Protein AF-A0AAV9QMU7-F1 (afdb_monomer_lite)

pLDDT: mean 74.19, std 13.38, range [47.34, 92.69]

Radius of gyration: 15.11 Å; chains: 1; bounding box: 45×39×21 Å

Foldseek 3Di:
DLVVQLLVQLCVLDVQDDSVQCVVCVPPLQSQLVVCCVSVVHDSVVSSVSSVVSSVVSVVVVVVPPPPPPPPDD

Secondary structure (DSSP, 8-state):
-HHHHHHHHHHHH-TTS-HHHHHHTTT-HHHHHHHHHHHHT--HHHHHHHHHHHHHHHHHHHHHTS--------

InterPro domains:
  IPR036629 YjbJ superfamily [G3DSA:1.10.1470.10] (4-60)
  IPR036629 YjbJ superfamily [SSF69047] (6-57)

Organism: NCBI:txid1690605

Structure (mmCIF, N/CA/C/O backbone):
data_AF-A0AAV9QMU7-F1
#
_entry.id   AF-A0AAV9QMU7-F1
#
loop_
_atom_site.group_PDB
_atom_site.id
_atom_site.type_symbol
_atom_site.label_atom_id
_atom_site.label_alt_id
_atom_site.label_comp_id
_atom_site.label_asym_id
_atom_site.label_entity_id
_atom_site.label_seq_id
_atom_site.pdbx_PDB_ins_code
_atom_site.Cartn_x
_atom_site.Cartn_y
_atom_site.Cartn_z
_atom_site.occupancy
_atom_site.B_iso_or_equiv
_atom_site.auth_seq_id
_atom_site.auth_comp_id
_atom_site.auth_asym_id
_atom_site.auth_atom_id
_atom_site.pdbx_PDB_model_num
ATOM 1 N N . MET A 1 1 ? 13.464 -9.983 -14.323 1.00 53.44 1 MET A N 1
ATOM 2 C CA . MET A 1 1 ? 12.419 -10.803 -13.660 1.00 53.44 1 MET A CA 1
ATOM 3 C C . MET A 1 1 ? 12.212 -10.471 -12.175 1.00 53.44 1 MET A C 1
ATOM 5 O O . MET A 1 1 ? 11.284 -11.012 -11.592 1.00 53.44 1 MET A O 1
ATOM 9 N N . ALA A 1 2 ? 12.980 -9.560 -11.560 1.00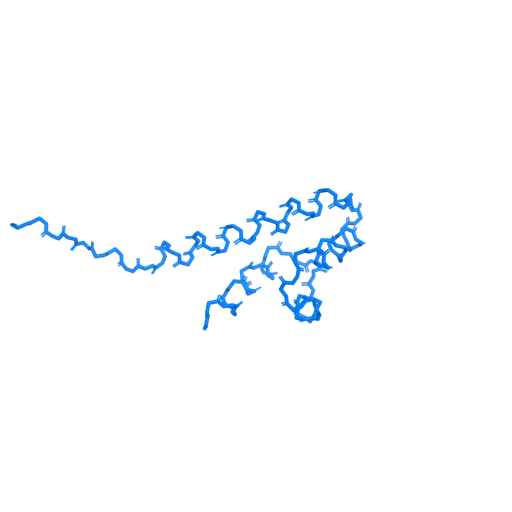 53.78 2 ALA A N 1
ATOM 10 C CA . ALA A 1 2 ? 12.782 -9.176 -10.152 1.00 53.78 2 ALA A CA 1
ATOM 11 C C . ALA A 1 2 ? 11.514 -8.320 -9.912 1.00 53.78 2 ALA A C 1
ATOM 13 O O . ALA A 1 2 ? 10.940 -8.330 -8.821 1.00 53.78 2 ALA A O 1
ATOM 14 N N . ASP A 1 3 ? 11.042 -7.621 -10.945 1.00 60.03 3 ASP A N 1
ATOM 15 C CA . ASP A 1 3 ? 9.927 -6.674 -10.855 1.00 60.03 3 ASP A CA 1
ATOM 16 C C . ASP A 1 3 ? 8.564 -7.355 -10.648 1.00 60.03 3 ASP A C 1
ATOM 18 O O . ASP A 1 3 ? 7.698 -6.816 -9.962 1.00 60.03 3 ASP A O 1
ATOM 22 N N . GLU A 1 4 ? 8.369 -8.554 -11.201 1.00 64.12 4 GLU A N 1
ATOM 23 C CA . GLU A 1 4 ? 7.093 -9.291 -11.154 1.00 64.12 4 GLU A CA 1
ATOM 24 C C . GLU A 1 4 ? 6.832 -9.907 -9.772 1.00 64.12 4 GLU A C 1
ATOM 26 O O . GLU A 1 4 ? 5.744 -9.759 -9.213 1.00 64.12 4 GLU A O 1
ATOM 31 N N . ALA A 1 5 ? 7.846 -10.538 -9.170 1.00 68.25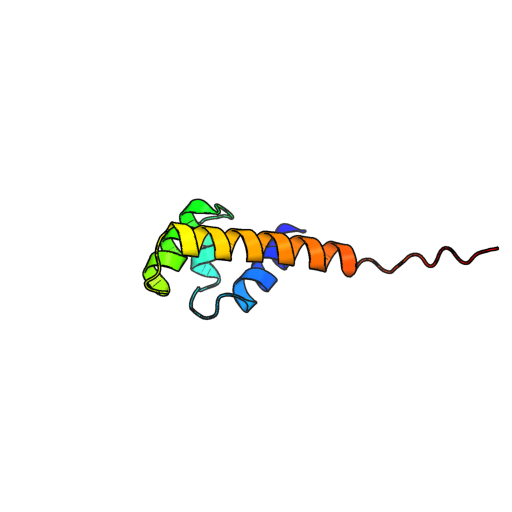 5 ALA A N 1
ATOM 32 C CA . ALA A 1 5 ? 7.724 -11.157 -7.849 1.00 68.25 5 ALA A CA 1
ATOM 33 C C . ALA A 1 5 ? 7.501 -10.109 -6.746 1.00 68.25 5 ALA A C 1
ATOM 35 O O . ALA A 1 5 ? 6.677 -10.295 -5.847 1.00 68.25 5 ALA A O 1
ATOM 36 N N . THR A 1 6 ? 8.175 -8.963 -6.869 1.00 69.44 6 THR A N 1
ATOM 37 C CA . THR A 1 6 ? 7.967 -7.803 -5.995 1.00 69.44 6 THR A CA 1
ATOM 38 C C . THR A 1 6 ? 6.523 -7.313 -6.092 1.00 69.44 6 THR A C 1
ATOM 40 O O . THR A 1 6 ? 5.850 -7.170 -5.072 1.00 69.44 6 THR A O 1
ATOM 43 N N . LYS A 1 7 ? 5.992 -7.156 -7.314 1.00 69.12 7 LYS A N 1
ATOM 44 C CA . LYS A 1 7 ? 4.588 -6.776 -7.537 1.00 69.12 7 LYS A CA 1
ATOM 45 C C . LYS A 1 7 ? 3.605 -7.791 -6.959 1.00 69.12 7 LYS A C 1
ATOM 47 O O . LYS A 1 7 ? 2.627 -7.376 -6.349 1.00 69.12 7 LYS A O 1
ATOM 52 N N . GLN A 1 8 ? 3.836 -9.097 -7.108 1.00 72.88 8 GLN A N 1
ATOM 53 C CA . GLN A 1 8 ? 2.955 -10.114 -6.515 1.00 72.88 8 GLN A CA 1
ATOM 54 C C . GLN A 1 8 ? 2.925 -10.049 -4.985 1.00 72.88 8 GLN A C 1
ATOM 56 O O . GLN A 1 8 ? 1.848 -10.135 -4.398 1.00 72.88 8 GLN A O 1
ATOM 61 N N . LYS A 1 9 ? 4.077 -9.856 -4.334 1.00 74.06 9 LYS A N 1
ATOM 62 C CA . LYS A 1 9 ? 4.140 -9.738 -2.871 1.00 74.06 9 LYS A CA 1
ATOM 63 C C . LYS A 1 9 ? 3.422 -8.481 -2.382 1.00 74.06 9 LYS A C 1
ATOM 65 O O . LYS A 1 9 ? 2.625 -8.568 -1.457 1.00 74.06 9 LYS A O 1
ATOM 70 N N . LEU A 1 10 ? 3.643 -7.349 -3.057 1.00 76.38 10 LEU A N 1
ATOM 71 C CA . LEU A 1 10 ? 2.932 -6.094 -2.800 1.00 76.38 10 LEU A CA 1
ATOM 72 C C . LEU A 1 10 ? 1.413 -6.271 -2.929 1.00 76.38 10 LEU A C 1
ATOM 74 O O . LEU A 1 10 ? 0.677 -5.905 -2.020 1.00 76.38 10 LEU A O 1
ATOM 78 N N . ARG A 1 11 ? 0.945 -6.898 -4.014 1.00 72.75 11 ARG A N 1
ATOM 79 C CA . ARG A 1 11 ? -0.480 -7.203 -4.235 1.00 72.75 11 ARG A CA 1
ATOM 80 C C . ARG A 1 11 ? -1.075 -8.054 -3.112 1.00 72.75 11 ARG A C 1
ATOM 82 O O . ARG A 1 11 ? -2.200 -7.813 -2.709 1.00 72.75 11 ARG A O 1
ATOM 89 N N . SER A 1 12 ? -0.315 -9.011 -2.578 1.00 77.38 12 SER A N 1
ATOM 90 C CA . SER A 1 12 ? -0.766 -9.830 -1.447 1.00 77.38 12 SER A CA 1
ATOM 91 C C . SER A 1 12 ? -0.853 -9.052 -0.129 1.00 77.38 12 SER A C 1
ATOM 93 O O . SER A 1 12 ? -1.602 -9.458 0.752 1.00 77.38 12 SER A O 1
ATOM 95 N N . THR A 1 13 ? -0.084 -7.971 0.027 1.00 76.94 13 THR A N 1
ATOM 96 C CA . THR A 1 13 ? -0.142 -7.091 1.205 1.00 76.94 13 THR A CA 1
ATOM 97 C C . THR A 1 13 ? -1.323 -6.122 1.125 1.00 76.94 13 THR A C 1
ATOM 99 O O . THR A 1 13 ? -1.949 -5.825 2.140 1.00 76.94 13 THR A O 1
ATOM 102 N N . PHE A 1 14 ? -1.647 -5.633 -0.074 1.00 82.56 14 PHE A N 1
ATOM 103 C CA . PHE A 1 14 ? -2.698 -4.639 -0.284 1.00 82.56 14 PHE A CA 1
ATOM 104 C C . PHE A 1 14 ? -3.959 -5.241 -0.914 1.00 82.56 14 PHE A C 1
ATOM 106 O O . PHE A 1 14 ? -4.193 -5.091 -2.109 1.00 82.56 14 PHE A O 1
ATOM 113 N N . ASP A 1 15 ? -4.815 -5.849 -0.090 1.00 80.50 15 ASP A N 1
ATOM 114 C CA . ASP A 1 15 ? -6.075 -6.476 -0.530 1.00 80.50 15 ASP A CA 1
ATOM 115 C C . ASP A 1 15 ? -7.039 -5.507 -1.256 1.00 80.50 15 ASP A C 1
ATOM 117 O O . ASP A 1 15 ? -7.732 -5.889 -2.195 1.00 80.50 15 ASP A O 1
ATOM 121 N N . LYS A 1 16 ? -7.032 -4.211 -0.900 1.00 80.69 16 LYS A N 1
ATOM 122 C CA . LYS A 1 16 ? -7.888 -3.197 -1.551 1.00 80.69 16 LYS A CA 1
ATOM 123 C C . LYS A 1 16 ? -7.334 -2.650 -2.871 1.00 80.69 16 LYS A C 1
ATOM 125 O O . LYS A 1 16 ? -7.978 -1.798 -3.495 1.00 80.69 16 LYS A O 1
ATOM 130 N N . LEU A 1 17 ? -6.134 -3.059 -3.280 1.00 79.19 17 LEU A N 1
ATOM 131 C CA . LEU A 1 17 ? -5.494 -2.559 -4.492 1.00 79.19 17 LEU A CA 1
ATOM 132 C C . LEU A 1 17 ? -5.346 -3.648 -5.541 1.00 79.19 17 LEU A C 1
ATOM 134 O O . LEU A 1 17 ? -4.758 -4.705 -5.333 1.00 79.19 17 LEU A O 1
ATOM 138 N N . THR A 1 18 ? -5.853 -3.329 -6.721 1.00 79.00 18 THR A N 1
ATOM 139 C CA . THR A 1 18 ? -5.905 -4.230 -7.862 1.00 79.00 18 THR A CA 1
ATOM 140 C C . THR A 1 18 ? -4.531 -4.348 -8.526 1.00 79.00 18 THR A C 1
ATOM 142 O O . THR A 1 18 ? -3.781 -3.367 -8.588 1.00 79.00 18 THR A O 1
ATOM 145 N N . PRO A 1 19 ? -4.185 -5.516 -9.102 1.00 72.88 19 PRO A N 1
ATOM 146 C CA . PRO A 1 19 ? -2.972 -5.681 -9.893 1.00 72.88 19 PRO A CA 1
ATOM 147 C C . PRO A 1 19 ? -2.814 -4.648 -11.013 1.00 72.88 19 PRO A C 1
ATOM 149 O O . PRO A 1 19 ? -1.679 -4.281 -11.325 1.00 72.88 19 PRO A O 1
ATOM 152 N N . GLU A 1 20 ? -3.926 -4.187 -11.582 1.00 79.50 20 GLU A N 1
ATOM 153 C CA . GLU A 1 20 ? -3.972 -3.146 -12.606 1.00 79.50 20 GLU A CA 1
ATOM 154 C C . GLU A 1 20 ? -3.597 -1.767 -12.059 1.00 79.50 20 GLU A C 1
ATOM 156 O O . GLU A 1 20 ? -2.775 -1.109 -12.679 1.00 79.50 20 GLU A O 1
ATOM 161 N N . ASP A 1 21 ? -4.066 -1.361 -10.870 1.00 81.94 21 ASP A N 1
ATOM 162 C CA . ASP A 1 21 ? -3.674 -0.081 -10.249 1.00 81.94 21 ASP A CA 1
ATOM 163 C C . ASP A 1 21 ? -2.151 -0.021 -10.026 1.00 81.94 21 ASP A C 1
ATOM 165 O O . ASP A 1 21 ? -1.494 0.960 -10.374 1.00 81.94 21 ASP A O 1
ATOM 169 N N . PHE A 1 22 ? -1.566 -1.115 -9.523 1.00 75.56 22 PHE A N 1
ATOM 170 C CA . PHE A 1 22 ? -0.113 -1.261 -9.368 1.00 75.56 22 PHE A CA 1
ATOM 171 C C . PHE A 1 22 ? 0.646 -1.228 -10.702 1.00 75.56 22 PHE A C 1
ATOM 173 O O . PHE A 1 22 ? 1.780 -0.746 -10.765 1.00 75.56 22 PHE A O 1
ATOM 180 N N . ALA A 1 23 ? 0.052 -1.789 -11.757 1.00 76.81 23 ALA A N 1
ATOM 181 C CA . ALA A 1 23 ? 0.646 -1.820 -13.086 1.00 76.81 23 ALA A CA 1
ATOM 182 C C . ALA A 1 23 ? 0.537 -0.457 -13.787 1.00 76.81 23 ALA A C 1
ATOM 184 O O . ALA A 1 23 ? 1.506 -0.035 -14.413 1.00 76.81 23 ALA A O 1
ATOM 185 N N . SER A 1 24 ? -0.580 0.258 -13.617 1.00 79.50 24 SER A N 1
ATOM 186 C CA . SER A 1 24 ? -0.816 1.605 -14.146 1.00 79.50 24 SER A CA 1
ATOM 187 C C . SER A 1 24 ? 0.148 2.633 -13.572 1.00 79.50 24 SER A C 1
ATOM 189 O O . SER A 1 24 ? 0.580 3.524 -14.296 1.00 79.50 24 SER A O 1
ATOM 191 N N . VAL A 1 25 ? 0.543 2.496 -12.303 1.00 81.69 25 VAL A N 1
ATOM 192 C CA . VAL A 1 25 ? 1.578 3.362 -11.715 1.00 81.69 25 VAL A CA 1
ATOM 193 C C . VAL A 1 25 ? 2.999 2.919 -12.081 1.00 81.69 25 VAL A C 1
ATOM 195 O O . VAL A 1 25 ? 3.953 3.575 -11.682 1.00 81.69 25 VAL A O 1
ATOM 198 N N . ALA A 1 26 ? 3.161 1.821 -12.832 1.00 68.31 26 ALA A N 1
ATOM 199 C CA . ALA A 1 26 ? 4.425 1.324 -13.384 1.00 68.31 26 ALA A CA 1
ATOM 200 C C . ALA A 1 26 ? 5.586 1.195 -12.372 1.00 68.31 26 ALA A C 1
ATOM 202 O O . ALA A 1 26 ? 6.753 1.291 -12.740 1.00 68.31 26 ALA A O 1
ATOM 203 N N . GLY A 1 27 ? 5.286 0.951 -11.092 1.00 66.06 27 GLY A N 1
ATOM 204 C 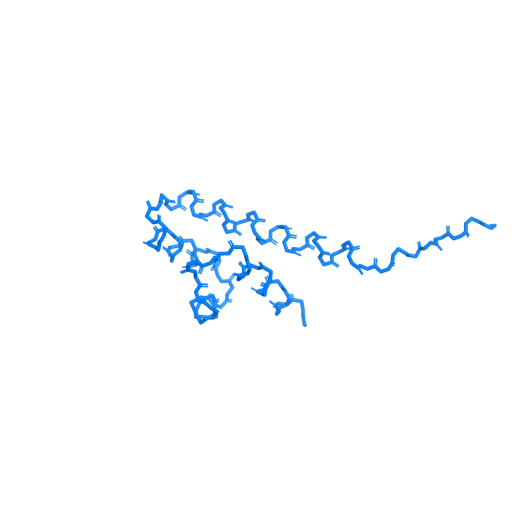CA . GLY A 1 27 ? 6.301 0.898 -10.030 1.00 66.06 27 GLY A CA 1
ATOM 205 C C . GLY A 1 27 ? 6.674 2.257 -9.424 1.00 66.06 27 GLY A C 1
ATOM 206 O O . GLY A 1 27 ? 7.615 2.333 -8.635 1.00 66.06 27 GLY A O 1
ATOM 207 N N . ASN A 1 28 ? 5.929 3.320 -9.731 1.00 79.31 28 ASN A N 1
ATOM 208 C CA . ASN A 1 28 ? 6.049 4.599 -9.051 1.00 79.31 28 ASN A CA 1
ATOM 209 C C . ASN A 1 28 ? 5.447 4.514 -7.640 1.00 79.31 28 ASN A C 1
ATOM 211 O O . ASN A 1 28 ? 4.235 4.343 -7.480 1.00 79.31 28 ASN A O 1
ATOM 215 N N . LYS A 1 29 ? 6.293 4.663 -6.615 1.00 80.06 29 LYS A N 1
ATOM 216 C CA . LYS A 1 29 ? 5.874 4.630 -5.204 1.00 80.06 29 LYS A CA 1
ATOM 217 C C . LYS A 1 29 ? 4.878 5.743 -4.877 1.00 80.06 29 LYS A C 1
ATOM 219 O O . LYS A 1 29 ? 3.937 5.495 -4.137 1.00 80.06 29 LYS A O 1
ATOM 224 N N . ASP A 1 30 ? 5.055 6.923 -5.469 1.00 82.06 30 ASP A N 1
ATOM 225 C CA . ASP A 1 30 ? 4.196 8.088 -5.227 1.00 82.06 30 ASP A CA 1
ATOM 226 C C . ASP A 1 30 ? 2.779 7.883 -5.776 1.00 82.06 30 ASP A C 1
ATOM 228 O O . ASP A 1 30 ? 1.796 8.066 -5.066 1.00 82.06 30 ASP A O 1
ATOM 232 N N . GLY A 1 31 ? 2.667 7.411 -7.025 1.00 84.62 31 GLY A N 1
ATOM 233 C CA . GLY A 1 31 ? 1.368 7.110 -7.635 1.00 84.62 31 GLY A CA 1
ATOM 234 C C . GLY A 1 31 ? 0.634 5.984 -6.909 1.00 84.62 31 GLY A C 1
ATOM 235 O O . GLY A 1 31 ? -0.590 6.003 -6.788 1.00 84.62 31 GLY A O 1
ATOM 236 N N . LEU A 1 32 ? 1.388 5.018 -6.381 1.00 83.94 32 LEU A N 1
ATOM 237 C CA . LEU A 1 32 ? 0.821 3.967 -5.557 1.00 83.94 32 LEU A CA 1
ATOM 238 C C . LEU A 1 32 ? 0.351 4.495 -4.196 1.00 83.94 32 LEU A C 1
ATOM 240 O O . LEU A 1 32 ? -0.725 4.118 -3.746 1.00 83.94 32 LEU A O 1
ATOM 244 N N . ALA A 1 33 ? 1.125 5.374 -3.556 1.00 88.50 33 ALA A N 1
ATOM 245 C CA . ALA A 1 33 ? 0.758 5.991 -2.286 1.00 88.50 33 ALA A CA 1
ATOM 246 C C . ALA A 1 33 ? -0.524 6.825 -2.410 1.00 88.50 33 ALA A C 1
ATOM 248 O O . ALA A 1 33 ? -1.367 6.758 -1.521 1.00 88.50 33 ALA A O 1
ATOM 249 N N . ASP A 1 34 ? -0.722 7.531 -3.525 1.00 89.44 34 ASP A N 1
ATOM 250 C CA . ASP A 1 34 ? -1.979 8.230 -3.819 1.00 89.44 34 ASP A CA 1
ATOM 251 C C . ASP A 1 34 ? -3.161 7.246 -3.872 1.00 89.44 34 ASP A C 1
ATOM 253 O O . ASP A 1 34 ? -4.128 7.388 -3.127 1.00 89.44 34 ASP A O 1
ATOM 257 N N . LYS A 1 35 ? -3.036 6.155 -4.642 1.00 87.75 35 LYS A N 1
ATOM 258 C CA . LYS A 1 35 ? -4.078 5.116 -4.719 1.00 87.75 35 LYS A CA 1
ATOM 259 C C . LYS A 1 35 ? -4.352 4.440 -3.378 1.00 87.75 35 LYS A C 1
ATOM 261 O O . LYS A 1 35 ? -5.508 4.170 -3.058 1.00 87.75 35 LYS A O 1
ATOM 266 N N . VAL A 1 36 ? -3.315 4.148 -2.593 1.00 87.88 36 VAL A N 1
ATOM 267 C CA . VAL A 1 36 ? -3.455 3.589 -1.241 1.00 87.88 36 VAL A CA 1
ATOM 268 C C . VAL A 1 36 ? -4.197 4.584 -0.346 1.00 87.88 36 VAL A C 1
ATOM 270 O O . VAL A 1 36 ? -5.160 4.190 0.304 1.00 87.88 36 VAL A O 1
ATOM 273 N N . ALA A 1 37 ? -3.796 5.856 -0.330 1.00 90.06 37 ALA A N 1
ATOM 274 C CA . ALA A 1 37 ? -4.433 6.897 0.474 1.00 90.06 37 ALA A CA 1
ATOM 275 C C . ALA A 1 37 ? -5.930 7.020 0.148 1.00 90.06 37 ALA A C 1
ATOM 277 O O . ALA A 1 37 ? -6.758 6.978 1.059 1.00 90.06 37 ALA A O 1
ATOM 278 N N . GLU A 1 38 ? -6.287 7.051 -1.140 1.00 88.94 38 GLU A N 1
ATOM 279 C CA . GLU A 1 38 ? -7.676 7.117 -1.611 1.00 88.94 38 GLU A CA 1
ATOM 280 C C . GLU A 1 38 ? -8.487 5.852 -1.274 1.00 88.94 38 GLU A C 1
ATOM 282 O O . GLU A 1 38 ? -9.604 5.942 -0.765 1.00 88.94 38 GLU A O 1
ATOM 287 N N . LYS A 1 39 ? -7.945 4.651 -1.531 1.00 87.19 39 LYS A N 1
ATOM 288 C CA . LYS A 1 39 ? -8.661 3.372 -1.325 1.00 87.19 39 LYS A CA 1
ATOM 289 C C . LYS A 1 39 ? -8.800 2.992 0.149 1.00 87.19 39 LYS A C 1
ATOM 291 O O . LYS A 1 39 ? -9.784 2.355 0.542 1.00 87.19 39 LYS A O 1
ATOM 296 N N . TYR A 1 40 ? -7.797 3.318 0.957 1.00 86.00 40 TYR A N 1
ATOM 297 C CA . TYR A 1 40 ? -7.779 3.005 2.384 1.00 86.00 40 TYR A CA 1
ATOM 298 C C . TYR A 1 40 ? -8.319 4.147 3.248 1.00 86.00 40 TYR A C 1
ATOM 300 O O . TYR A 1 40 ? -8.650 3.892 4.403 1.00 86.00 40 TYR A O 1
ATOM 308 N N . GLY A 1 41 ? -8.470 5.358 2.703 1.00 89.69 41 GLY A N 1
ATOM 309 C CA . GLY A 1 41 ? -8.925 6.529 3.454 1.00 89.69 41 GLY A CA 1
ATOM 310 C C . GLY A 1 41 ? -7.905 6.985 4.498 1.00 89.69 41 GLY A C 1
ATOM 311 O O . GLY A 1 41 ? -8.287 7.398 5.589 1.00 89.69 41 GLY A O 1
ATOM 312 N N . ILE A 1 42 ? -6.613 6.854 4.190 1.00 91.00 42 ILE A N 1
ATOM 313 C CA . ILE A 1 42 ? -5.502 7.210 5.084 1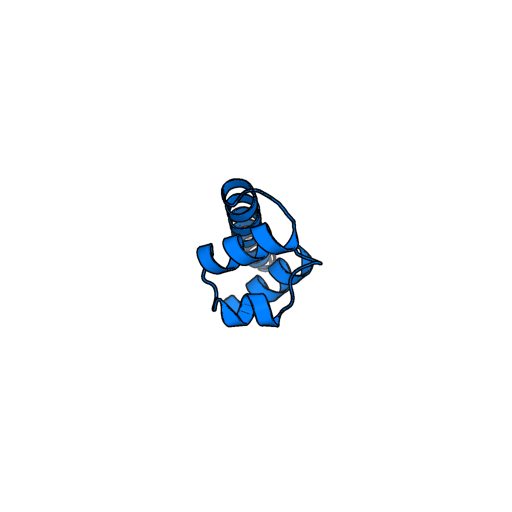.00 91.00 42 ILE A CA 1
ATOM 314 C C . ILE A 1 42 ? -4.721 8.403 4.533 1.00 91.00 42 ILE A C 1
ATOM 316 O O . ILE A 1 42 ? -4.807 8.728 3.350 1.00 91.00 42 ILE A O 1
ATOM 320 N N . SER A 1 43 ? -3.921 9.047 5.381 1.00 92.69 43 SER A N 1
ATOM 321 C CA . SER A 1 43 ? -3.043 10.142 4.962 1.00 92.69 43 SER A CA 1
ATOM 322 C C . SER A 1 43 ? -1.992 9.674 3.954 1.00 92.69 43 SER A C 1
ATOM 324 O O . SER A 1 43 ? -1.470 8.563 4.061 1.00 92.69 43 SER A O 1
ATOM 326 N N . LYS A 1 44 ? -1.610 10.558 3.023 1.00 87.12 44 LYS A N 1
ATOM 327 C CA . LYS A 1 44 ? -0.554 10.292 2.029 1.00 87.12 44 LYS A CA 1
ATOM 328 C C . LYS A 1 44 ? 0.770 9.858 2.675 1.00 87.12 44 LYS A C 1
ATOM 330 O O . LYS A 1 44 ? 1.460 9.004 2.129 1.00 87.12 44 LYS A O 1
ATOM 335 N N . ASP A 1 45 ? 1.081 10.379 3.861 1.00 90.06 45 ASP A N 1
ATOM 336 C CA . ASP A 1 45 ? 2.249 9.985 4.663 1.00 90.06 45 ASP A CA 1
ATOM 337 C C . ASP A 1 45 ? 2.185 8.505 5.097 1.00 90.06 45 ASP A C 1
ATOM 339 O O . ASP A 1 45 ? 3.105 7.723 4.851 1.00 90.06 45 ASP A O 1
ATOM 343 N N . GLU A 1 46 ? 1.035 8.089 5.637 1.00 89.81 46 GLU A N 1
ATOM 344 C CA . GLU A 1 46 ? 0.767 6.716 6.084 1.00 89.81 46 GLU A CA 1
ATOM 345 C C . GLU A 1 46 ? 0.760 5.736 4.901 1.00 89.81 46 GLU A C 1
ATOM 347 O O . GLU A 1 46 ? 1.330 4.644 4.957 1.00 89.81 46 GLU A O 1
ATOM 352 N N . ALA A 1 47 ? 0.164 6.154 3.783 1.00 89.75 47 ALA A N 1
ATOM 353 C CA . ALA A 1 47 ? 0.169 5.402 2.539 1.00 89.75 47 ALA A CA 1
ATOM 354 C C . ALA A 1 47 ? 1.588 5.214 1.991 1.00 89.75 47 ALA A C 1
ATOM 356 O O . ALA A 1 47 ? 1.979 4.099 1.646 1.00 89.75 47 ALA A O 1
ATOM 357 N N . THR A 1 48 ? 2.387 6.282 1.966 1.00 89.44 48 THR A N 1
ATOM 358 C CA . THR A 1 48 ? 3.780 6.253 1.497 1.00 89.44 48 THR A CA 1
ATOM 359 C C . THR A 1 48 ? 4.634 5.323 2.350 1.00 89.44 48 THR A C 1
ATOM 361 O O . THR A 1 48 ? 5.443 4.558 1.811 1.00 89.44 48 THR A O 1
ATOM 364 N N . LYS A 1 49 ? 4.425 5.332 3.672 1.00 89.12 49 LYS A N 1
ATOM 365 C CA . LYS A 1 49 ? 5.052 4.386 4.598 1.00 89.12 49 LYS A CA 1
ATOM 366 C C . LYS A 1 49 ? 4.692 2.947 4.270 1.00 89.12 49 LYS A C 1
ATOM 368 O O . LYS A 1 49 ? 5.601 2.157 4.031 1.00 89.12 49 LYS A O 1
ATOM 373 N N . GLN A 1 50 ? 3.402 2.623 4.164 1.00 85.00 50 GLN A N 1
ATOM 374 C CA . GLN A 1 50 ? 2.978 1.257 3.849 1.00 85.00 50 GLN A CA 1
ATOM 375 C C . GLN A 1 50 ? 3.541 0.774 2.509 1.00 85.00 50 GLN A C 1
ATOM 377 O O . GLN A 1 50 ? 4.034 -0.349 2.412 1.00 85.00 50 GLN A O 1
ATOM 382 N N . VAL A 1 51 ? 3.525 1.623 1.476 1.00 85.19 51 VAL A N 1
ATOM 383 C CA . VAL A 1 51 ? 4.125 1.309 0.171 1.00 85.19 51 VAL A CA 1
ATOM 384 C C . VAL A 1 51 ? 5.625 1.048 0.311 1.00 85.19 51 VAL A C 1
ATOM 386 O O . VAL A 1 51 ? 6.130 0.051 -0.199 1.00 85.19 51 VAL A O 1
ATOM 389 N N . THR A 1 52 ? 6.345 1.910 1.026 1.00 85.44 52 THR A N 1
ATOM 390 C CA . THR A 1 52 ? 7.795 1.791 1.231 1.00 85.44 52 THR A CA 1
ATOM 391 C C . THR A 1 52 ? 8.169 0.527 1.999 1.00 85.44 52 THR A C 1
ATOM 393 O O . THR A 1 52 ? 9.105 -0.179 1.605 1.00 85.44 52 THR A O 1
ATOM 396 N N . GLU A 1 53 ? 7.433 0.208 3.060 1.00 83.50 53 GLU A N 1
ATOM 397 C CA . GLU A 1 53 ? 7.630 -1.013 3.837 1.00 83.50 53 GLU A CA 1
ATOM 398 C C . GLU A 1 53 ? 7.338 -2.252 3.001 1.00 83.50 53 GLU A C 1
ATOM 400 O O . GLU A 1 53 ? 8.139 -3.184 2.977 1.00 83.50 53 GLU A O 1
ATOM 405 N N . ALA A 1 54 ? 6.248 -2.245 2.237 1.00 78.81 54 ALA A N 1
ATOM 406 C CA . ALA A 1 54 ? 5.891 -3.366 1.385 1.00 78.81 54 ALA A CA 1
ATOM 407 C C . ALA A 1 54 ? 6.947 -3.598 0.282 1.00 78.81 54 ALA A C 1
ATOM 409 O O . ALA A 1 54 ? 7.309 -4.746 0.012 1.00 78.81 54 ALA A O 1
ATOM 410 N N . PHE A 1 55 ? 7.515 -2.532 -0.301 1.00 76.69 55 PHE A N 1
ATOM 411 C CA . PHE A 1 55 ? 8.628 -2.625 -1.258 1.00 76.69 55 PHE A CA 1
ATOM 412 C C . PHE A 1 55 ? 9.905 -3.174 -0.605 1.00 76.69 55 PHE A C 1
ATOM 414 O O . PHE A 1 55 ? 10.592 -4.012 -1.190 1.00 76.69 55 PHE A O 1
ATOM 421 N N . SER A 1 56 ? 10.214 -2.731 0.614 1.00 80.44 56 SER A N 1
ATOM 422 C CA . SER A 1 56 ? 11.394 -3.181 1.365 1.00 80.44 56 SER A CA 1
ATOM 423 C C . SER A 1 56 ? 11.277 -4.649 1.783 1.00 80.44 56 SER A C 1
ATOM 425 O O . SER A 1 56 ? 12.225 -5.424 1.636 1.00 80.44 56 SER A O 1
ATOM 427 N N . ASN A 1 57 ? 10.093 -5.063 2.233 1.00 76.56 57 ASN A N 1
ATOM 428 C CA . ASN A 1 57 ? 9.824 -6.429 2.667 1.00 76.56 57 ASN A CA 1
ATOM 429 C C . ASN A 1 57 ? 9.804 -7.413 1.484 1.00 76.56 57 ASN A C 1
ATOM 431 O O . ASN A 1 57 ? 10.318 -8.532 1.576 1.00 76.56 57 ASN A O 1
ATOM 435 N N . ALA A 1 58 ? 9.281 -6.974 0.334 1.00 71.50 58 ALA A N 1
ATOM 436 C CA . ALA A 1 58 ? 9.357 -7.737 -0.903 1.00 71.50 58 ALA A CA 1
ATOM 437 C C . ALA A 1 58 ? 10.815 -7.970 -1.334 1.00 71.50 58 ALA A C 1
ATOM 439 O O . ALA A 1 58 ? 11.180 -9.110 -1.607 1.00 71.50 58 ALA A O 1
ATOM 440 N N . ASN A 1 59 ? 11.674 -6.945 -1.299 1.00 66.19 59 ASN A N 1
ATOM 441 C CA . ASN A 1 59 ? 13.092 -7.091 -1.648 1.00 66.19 59 ASN A CA 1
ATOM 442 C C . ASN A 1 59 ? 13.851 -8.025 -0.680 1.00 66.19 59 ASN A C 1
ATOM 444 O O . ASN A 1 59 ? 14.625 -8.878 -1.112 1.00 66.19 59 ASN A O 1
ATOM 448 N N . SER A 1 60 ? 13.579 -7.920 0.627 1.00 64.56 60 SER A N 1
ATOM 449 C CA . SER A 1 60 ? 14.196 -8.776 1.654 1.00 64.56 60 SER A CA 1
ATOM 450 C C . SER A 1 60 ? 13.802 -10.253 1.505 1.00 64.56 60 SER A C 1
ATOM 452 O O . SER A 1 60 ? 14.646 -11.146 1.592 1.00 64.56 60 SER A O 1
ATOM 454 N N . THR A 1 61 ? 12.531 -10.526 1.184 1.00 59.75 61 THR A N 1
ATOM 455 C CA . THR A 1 61 ? 12.037 -11.900 0.983 1.00 59.75 61 THR A CA 1
ATOM 456 C C . THR A 1 61 ? 12.723 -12.585 -0.204 1.00 59.75 61 THR A C 1
ATOM 458 O O . THR A 1 61 ? 13.101 -13.750 -0.103 1.00 59.75 61 THR A O 1
ATOM 461 N N . ILE A 1 62 ? 12.922 -11.875 -1.320 1.00 60.53 62 ILE A N 1
ATOM 462 C CA . ILE A 1 62 ? 13.563 -12.441 -2.521 1.00 60.53 62 ILE A CA 1
ATOM 463 C C . ILE A 1 62 ? 15.039 -12.772 -2.255 1.00 60.53 62 ILE A C 1
ATOM 465 O O . ILE A 1 62 ? 15.527 -13.804 -2.710 1.00 60.53 62 ILE A O 1
ATOM 469 N N . LEU A 1 63 ? 15.734 -11.943 -1.470 1.00 57.84 63 LEU A N 1
ATOM 470 C CA . LEU A 1 63 ? 17.130 -12.179 -1.088 1.00 57.84 63 LEU A CA 1
ATOM 471 C C . LEU A 1 63 ? 17.285 -13.338 -0.088 1.00 57.84 63 LEU A C 1
ATOM 473 O O . LEU A 1 63 ? 18.308 -14.017 -0.101 1.00 57.84 63 LEU A O 1
ATOM 477 N N . SER A 1 64 ? 16.273 -13.608 0.742 1.00 56.56 64 SER A N 1
ATOM 478 C CA . SER A 1 64 ? 16.291 -14.723 1.703 1.00 56.56 64 SER A CA 1
ATOM 479 C C . SER A 1 64 ? 15.895 -16.076 1.089 1.00 56.56 64 SER A C 1
ATOM 481 O O . SER A 1 64 ? 16.258 -17.123 1.620 1.00 56.56 64 SER A O 1
ATOM 483 N N . GLN A 1 65 ? 15.196 -16.064 -0.053 1.00 50.69 65 GLN A N 1
ATOM 484 C CA . GLN A 1 65 ? 14.820 -17.271 -0.801 1.00 50.69 65 GLN A CA 1
ATOM 485 C C . GLN A 1 65 ? 15.960 -17.819 -1.680 1.00 50.69 65 GLN A C 1
ATOM 487 O O . GLN A 1 65 ? 15.814 -18.877 -2.295 1.00 50.69 65 GLN A O 1
ATOM 492 N N . LEU A 1 66 ? 17.106 -17.132 -1.746 1.00 49.19 66 LEU A N 1
ATOM 493 C CA . LEU A 1 66 ? 18.312 -17.726 -2.313 1.00 49.19 66 LEU A CA 1
ATOM 494 C C . LEU A 1 66 ? 18.672 -18.951 -1.460 1.00 49.19 66 LEU A C 1
ATOM 496 O O . LEU A 1 66 ? 18.706 -18.831 -0.230 1.00 49.19 66 LEU A O 1
ATOM 500 N N . PRO A 1 67 ? 18.919 -20.134 -2.061 1.00 5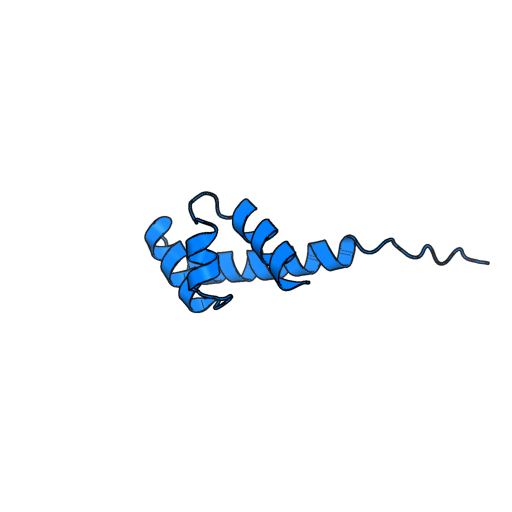0.62 67 PRO A N 1
ATOM 501 C CA . PRO A 1 67 ? 19.395 -21.266 -1.292 1.00 50.62 67 PRO A CA 1
ATOM 502 C C . PRO A 1 67 ? 20.660 -20.791 -0.597 1.00 50.62 67 PRO A C 1
ATOM 504 O O . PRO A 1 67 ? 21.624 -20.401 -1.257 1.00 50.62 67 PRO A O 1
ATOM 507 N N . ARG A 1 68 ? 20.625 -20.769 0.739 1.00 50.56 68 ARG A N 1
ATOM 508 C CA . ARG A 1 68 ? 21.828 -20.707 1.557 1.00 50.56 68 ARG A CA 1
ATOM 509 C C . ARG A 1 68 ? 22.823 -21.655 0.895 1.00 50.56 68 ARG A C 1
ATOM 511 O O . ARG A 1 68 ? 22.601 -22.865 0.875 1.00 50.56 68 ARG A O 1
ATOM 518 N N . VAL A 1 69 ? 23.872 -21.121 0.273 1.00 52.50 69 VAL A N 1
ATOM 519 C CA . VAL A 1 69 ? 25.050 -21.940 0.060 1.00 52.50 69 VAL A CA 1
ATOM 520 C C . VAL A 1 69 ? 25.489 -22.222 1.483 1.00 52.50 69 VAL A C 1
ATOM 522 O O . VAL A 1 69 ? 25.989 -21.350 2.191 1.00 52.50 69 VAL A O 1
ATOM 525 N N . THR A 1 70 ? 25.125 -23.401 1.978 1.00 50.34 70 THR A N 1
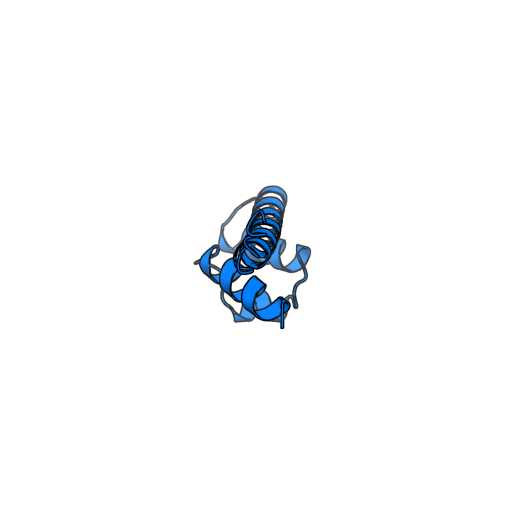ATOM 526 C CA . THR A 1 70 ? 25.834 -23.991 3.092 1.00 50.34 70 THR A CA 1
ATOM 527 C C . THR A 1 70 ? 27.257 -24.066 2.573 1.00 50.34 70 THR A C 1
ATOM 529 O O . THR A 1 70 ? 27.595 -24.962 1.804 1.00 50.34 70 THR A O 1
ATOM 532 N N . VAL A 1 71 ? 28.059 -23.053 2.901 1.00 56.81 71 VAL A N 1
ATOM 533 C CA . VAL A 1 71 ? 29.497 -23.223 3.002 1.00 56.81 71 VAL A CA 1
ATOM 534 C C . VAL A 1 71 ? 29.643 -24.287 4.077 1.00 56.81 71 VAL A C 1
ATOM 536 O O . VAL A 1 71 ? 29.551 -24.023 5.272 1.00 56.81 71 VAL A O 1
ATOM 539 N N . ALA A 1 72 ? 29.638 -25.536 3.615 1.00 48.25 72 ALA A N 1
ATOM 540 C CA . ALA A 1 72 ? 30.048 -26.664 4.405 1.00 48.25 72 ALA A CA 1
ATOM 541 C C . ALA A 1 72 ? 31.498 -26.355 4.748 1.00 48.25 72 ALA A C 1
ATOM 543 O O . ALA A 1 72 ? 32.364 -26.351 3.875 1.00 48.25 72 ALA A O 1
ATOM 544 N N . ASP A 1 73 ? 31.677 -25.951 5.998 1.00 47.34 73 ASP A N 1
ATOM 545 C CA . ASP A 1 73 ? 32.931 -26.018 6.718 1.00 47.34 73 ASP A CA 1
ATOM 546 C C . ASP A 1 73 ? 33.624 -27.341 6.359 1.00 47.34 73 ASP A C 1
ATOM 548 O O . ASP A 1 73 ? 33.046 -28.422 6.519 1.00 47.34 73 ASP A O 1
ATOM 552 N N . GLY A 1 74 ? 34.805 -27.218 5.761 1.00 48.31 74 GLY A N 1
ATOM 553 C CA . GLY A 1 74 ? 35.675 -28.295 5.317 1.00 48.31 74 GLY A CA 1
ATOM 554 C C . GLY A 1 74 ? 37.113 -27.822 5.378 1.00 48.31 74 GLY A C 1
ATOM 555 O O . GLY A 1 74 ? 37.351 -26.649 5.004 1.00 48.31 74 GLY A O 1
#

Sequence (74 aa):
MADEATKQKLRSTFDKLTPEDFASVAGNKDGLADKVAEKYGISKDEATKQVTEAFSNANSTILSQLPRVTVADG